Protein 8EV4 (pdb70)

B-factor: mean 14.27, std 5.99, range [6.92, 55.51]

Sequence (115 aa):
NASGSSAILNVAKKSRIGKQQYMSSGGTGPDLFDCSGLVLYSHNQCGVYGVPRVAKDQARGGKKAGSGAAGDVVYFGNPAHHVGICCGDGSSMVHAPRPGKTVCILKKIAYMKESSYGYRRYY

InterPro domains:
  IPR000064 Endopeptidase, NLPC/P60 domain [PF00877] (38-129)
  IPR000064 Endopeptidase, NLPC/P60 domain [PS51935] (23-137)
  IPR038765 Papain-like cysteine peptidase superfamily [SSF54001] (21-136)
  IPR051794 Peptidoglycan endopeptidase RipA/RipB-like [PTHR47359] (16-136)

Organism: Trichomonas vaginalis (strain ATCC PRA-98 / G3) (NCBI:txid412133)

Radius of gyration: 11.97 Å; Cα contacts (8 Å, |Δi|>4): 302; chains: 1; bounding box: 30×24×29 Å

Foldseek 3Di:
DVLLQQLLVQLVVQFPAAEDDVDLDDRYDAFQSSLQNSCVVSVLDDADRAQLRNQVDAAFDDLARNWKKFFDNSTDGIFGHPRPQKTFGNYDHPDGTDIDRPCVVVGDMGTHDRD

Secondary structure (DSSP, 8-state):
-HHHHHHHHHHHHTTTPEE-TT-BSSSEE-HHHHHHHHHHHTT-----SSHHHHTTSSEE--S-TTPEEEEETTEEEEEEE-SSSEEEE--STT-BSEEEEGGGG-S-EEEEE--

Structure (mmCIF, N/CA/C/O backbone):
data_8EV4
#
_entry.id   8EV4
#
_cell.length_a   34.050
_cell.length_b   34.050
_cell.length_c   181.449
_cell.angle_alpha   90.00
_cell.angle_beta   90.00
_cell.angle_gamma   90.00
#
_symmetry.space_group_name_H-M   'P 41 21 2'
#
loop_
_entity.id
_entity.type
_entity.pdbx_description
1 polymer 'Clan CA, family C40, NlpC/P60 superfamily cysteine peptidase'
2 water water
#
loop_
_atom_site.group_PDB
_atom_site.id
_atom_site.type_symbol
_atom_site.label_atom_id
_atom_site.label_alt_id
_atom_site.label_comp_id
_atom_site.label_asym_id
_atom_site.label_entity_id
_atom_site.label_seq_id
_atom_site.pdbx_PDB_ins_code
_atom_site.Cartn_x
_atom_site.Cartn_y
_atom_site.Cartn_z
_atom_site.occupancy
_atom_site.B_iso_or_equiv
_atom_site.auth_seq_id
_atom_site.auth_comp_id
_atom_site.auth_asym_id
_atom_site.auth_atom_id
_atom_site.pdbx_PDB_model_num
ATOM 1 N N . ASN A 1 11 ? 15.416 21.989 9.955 1.00 31.81 23 ASN A N 1
ATOM 2 C CA . ASN A 1 11 ? 16.370 22.833 10.726 1.00 26.59 23 ASN A CA 1
ATOM 3 C C . ASN A 1 11 ? 16.009 22.798 12.220 1.00 22.38 23 ASN A C 1
ATOM 4 O O . ASN A 1 11 ? 14.826 22.975 12.599 1.00 21.93 23 ASN A O 1
ATOM 14 N N . ALA A 1 12 ? 17.034 22.593 13.059 1.00 20.95 24 ALA A N 1
ATOM 15 C CA . ALA A 1 12 ? 16.833 22.478 14.505 1.00 18.63 24 ALA A CA 1
ATOM 16 C C . ALA A 1 12 ? 16.262 23.735 15.191 1.00 17.62 24 ALA A C 1
ATOM 17 O O . ALA A 1 12 ? 15.425 23.570 16.070 1.00 14.30 24 ALA A O 1
ATOM 24 N N . SER A 1 13 ? 16.707 24.954 14.854 1.00 16.72 25 SER A N 1
ATOM 25 C CA . SER A 1 13 ? 16.121 26.169 15.465 1.00 15.59 25 SER A CA 1
ATOM 26 C C . SER A 1 13 ? 14.667 26.331 15.065 1.00 12.25 25 SER A C 1
ATOM 27 O O . SER A 1 13 ? 13.836 26.742 15.858 1.00 13.62 25 SER A O 1
ATOM 35 N N . GLY A 1 14 ? 14.372 26.019 13.807 1.00 12.05 26 GLY A N 1
ATOM 36 C CA . GLY A 1 14 ? 13.006 26.075 13.336 1.00 11.08 26 GLY A CA 1
ATOM 37 C C . GLY A 1 14 ? 12.126 25.114 14.107 1.00 9.54 26 GLY A C 1
ATOM 38 O O . GLY A 1 14 ? 11.035 25.461 14.557 1.00 9.94 26 GLY A O 1
ATOM 42 N N . SER A 1 15 ? 12.596 23.880 14.266 1.00 9.45 27 SER A N 1
ATOM 43 C CA A SER A 1 15 ? 11.844 22.896 15.069 0.60 8.95 27 SER A CA 1
ATOM 44 C CA B SER A 1 15 ? 11.854 22.895 15.071 0.40 9.17 27 SER A CA 1
ATOM 45 C C . SER A 1 15 ? 11.671 23.334 16.519 1.00 8.34 27 SER A C 1
ATOM 46 O O . SER A 1 15 ? 10.643 23.050 17.114 1.00 9.07 27 SER A O 1
ATOM 61 N N . ALA A 1 16 ? 12.670 24.029 17.074 1.00 8.03 28 ALA A N 1
ATOM 62 C CA . ALA A 1 16 ? 12.580 24.512 18.434 1.00 8.79 28 ALA A CA 1
ATOM 63 C C . ALA A 1 16 ? 11.453 25.549 18.575 1.00 8.80 28 ALA A C 1
ATOM 64 O O . ALA A 1 16 ? 10.647 25.488 19.498 1.00 8.35 28 ALA A O 1
ATOM 71 N N . ILE A 1 17 ? 11.388 26.489 17.640 1.00 8.45 29 ILE A N 1
ATOM 72 C CA . ILE A 1 17 ? 10.350 27.516 17.657 1.00 8.44 29 ILE A CA 1
ATOM 73 C C . ILE A 1 17 ? 8.979 26.830 17.565 1.00 7.95 29 ILE A C 1
ATOM 74 O O . ILE A 1 17 ? 8.035 27.191 18.267 1.00 8.25 29 ILE A O 1
ATOM 90 N N . LEU A 1 18 ? 8.852 25.865 16.663 1.00 7.67 30 LEU A N 1
ATOM 91 C CA . LEU A 1 18 ? 7.613 25.106 16.541 1.00 7.84 30 LEU A CA 1
ATOM 92 C C . LEU A 1 18 ? 7.264 24.387 17.843 1.00 7.51 30 LEU A C 1
ATOM 93 O O . LEU A 1 18 ? 6.114 24.387 18.263 1.00 7.87 30 LEU A O 1
ATOM 109 N N . ASN A 1 19 ? 8.253 23.724 18.446 1.00 7.40 31 ASN A N 1
ATOM 110 C CA . ASN A 1 19 ? 7.995 23.053 19.707 1.00 7.91 31 ASN A CA 1
ATOM 111 C C . ASN A 1 19 ? 7.522 24.004 20.804 1.00 7.77 31 ASN A C 1
ATOM 112 O O . ASN A 1 19 ? 6.614 23.661 21.590 1.00 8.43 31 ASN A O 1
ATOM 123 N N . VAL A 1 20 ? 8.095 25.213 20.859 1.00 7.34 32 VAL A N 1
ATOM 124 C CA . VAL A 1 20 ? 7.596 26.166 21.851 1.00 7.35 32 VAL A CA 1
ATOM 125 C C . VAL A 1 20 ? 6.155 26.566 21.518 1.00 7.03 32 VAL A C 1
ATOM 126 O O . VAL A 1 20 ? 5.306 26.637 22.402 1.00 7.93 32 VAL A O 1
ATOM 139 N N . ALA A 1 21 ? 5.859 26.821 20.249 1.00 7.43 33 ALA A N 1
ATOM 140 C CA . ALA A 1 21 ? 4.476 27.168 19.885 1.00 7.98 33 ALA A CA 1
ATOM 141 C C . ALA A 1 21 ? 3.498 26.053 20.240 1.00 8.02 33 ALA A C 1
ATOM 142 O O . ALA A 1 21 ? 2.457 26.301 20.846 1.00 8.19 33 ALA A O 1
ATOM 149 N N . LYS A 1 22 ? 3.846 24.821 19.881 1.00 8.08 34 LYS A N 1
ATOM 150 C CA A LYS A 1 22 ? 2.995 23.669 20.216 0.75 8.27 34 LYS A CA 1
ATOM 151 C CA B LYS A 1 22 ? 2.985 23.679 20.203 0.25 8.68 34 LYS A CA 1
ATOM 152 C C . LYS A 1 22 ? 2.747 23.552 21.707 1.00 8.06 34 LYS A C 1
ATO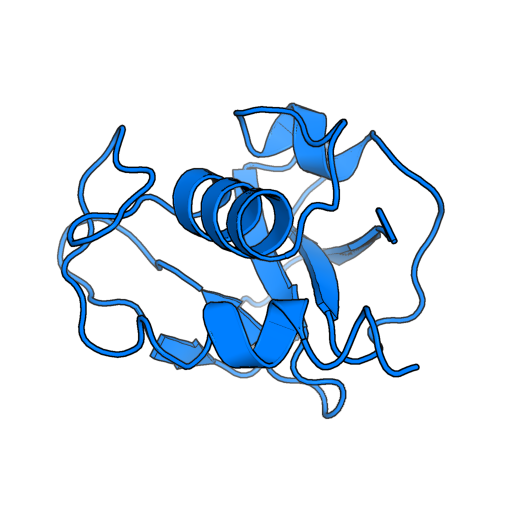M 153 O O . LYS A 1 22 ? 1.651 23.186 22.140 1.00 8.97 34 LYS A O 1
ATOM 190 N N . SER A 1 23 ? 3.754 23.882 22.505 1.00 8.29 35 SER A N 1
ATOM 191 C CA . SER A 1 23 ? 3.597 23.760 23.957 1.00 8.27 35 SER A CA 1
ATOM 192 C C . SER A 1 23 ? 2.499 24.644 24.499 1.00 8.51 35 SER A C 1
ATOM 193 O O . SER A 1 23 ? 2.044 24.407 25.623 1.00 8.95 35 SER A O 1
ATOM 201 N N . ARG A 1 24 ? 2.156 25.702 23.759 1.00 8.05 36 ARG A N 1
ATOM 202 C CA . ARG A 1 24 ? 1.122 26.638 24.147 1.00 7.95 36 ARG A CA 1
ATOM 203 C C . ARG A 1 24 ? -0.279 26.253 23.675 1.00 8.70 36 ARG A C 1
ATOM 204 O O . ARG A 1 24 ? -1.232 27.005 23.913 1.00 9.77 36 ARG A O 1
ATOM 225 N N . ILE A 1 25 ? -0.425 25.118 22.994 1.00 9.30 37 ILE A N 1
ATOM 226 C CA . ILE A 1 25 ? -1.754 24.673 22.542 1.00 9.53 37 ILE A CA 1
ATOM 227 C C . ILE A 1 25 ? -2.679 24.557 23.745 1.00 9.96 37 ILE A C 1
ATOM 228 O O . ILE A 1 25 ? -2.306 24.006 24.773 1.00 11.02 37 ILE A O 1
ATOM 244 N N . GLY A 1 26 ? -3.867 25.158 23.622 1.00 10.43 38 GLY A N 1
ATOM 245 C CA . GLY A 1 26 ? -4.850 25.173 24.695 1.00 11.87 38 GLY A CA 1
ATOM 246 C C . GLY A 1 26 ? -4.885 26.453 25.485 1.00 12.01 38 GLY A C 1
ATOM 247 O O . GLY A 1 26 ? -5.851 26.716 26.194 1.00 15.41 38 GLY A O 1
ATOM 251 N N . LYS A 1 27 ? -3.831 27.264 25.394 1.00 11.48 39 LYS A N 1
ATOM 252 C CA . LYS A 1 27 ? -3.816 28.546 26.120 1.00 11.17 39 LYS A CA 1
ATOM 253 C C . LYS A 1 27 ? -4.855 29.513 25.544 1.00 12.50 39 LYS A C 1
ATOM 254 O O . LYS A 1 27 ? -5.101 29.530 24.329 1.00 12.67 39 LYS A O 1
ATOM 273 N N . GLN A 1 28 ? -5.453 30.314 26.424 1.00 12.71 40 GLN A N 1
ATOM 274 C CA A GLN A 1 28 ? -6.494 31.253 26.018 0.70 14.17 40 GLN A CA 1
ATOM 275 C CA B GLN A 1 28 ? -6.494 31.258 26.022 0.30 14.35 40 GLN A CA 1
ATOM 276 C C . GLN A 1 28 ? -5.946 32.432 25.214 1.00 13.03 40 GLN A C 1
ATOM 277 O O . GLN A 1 28 ? -4.808 32.879 25.400 1.00 12.36 40 GLN A O 1
ATOM 304 N N . TYR A 1 29 ? -6.786 32.948 24.327 1.00 16.37 41 TYR A N 1
ATOM 305 C CA . TYR A 1 29 ? -6.510 34.160 23.582 1.00 16.35 41 TYR A CA 1
ATOM 306 C C . TYR A 1 29 ? -6.713 35.341 24.515 1.00 16.72 41 TYR A C 1
ATOM 307 O O . TYR A 1 29 ? -7.698 35.406 25.283 1.00 21.09 41 TYR A O 1
ATOM 325 N N . MET A 1 30 ? -5.799 36.296 24.422 1.00 14.92 42 MET A N 1
ATOM 326 C CA . MET A 1 30 ? -5.965 37.603 25.008 1.00 16.32 42 MET A CA 1
ATOM 327 C C . MET A 1 30 ? -5.301 38.625 24.095 1.00 15.11 42 MET A C 1
ATOM 328 O O . MET A 1 30 ? -4.113 38.499 23.775 1.00 13.57 42 MET A O 1
ATOM 342 N N . SER A 1 31 ? -6.047 39.640 23.699 1.00 16.40 43 SER A N 1
ATOM 343 C CA A SER A 1 31 ? -5.468 40.750 22.957 0.50 15.73 43 SER A CA 1
ATOM 344 C CA B SER A 1 31 ? -5.494 40.758 22.978 0.50 15.66 43 SER A CA 1
ATOM 345 C C . SER A 1 31 ? -4.383 41.369 23.835 1.00 15.13 43 SER A C 1
ATOM 346 O O . SER A 1 31 ? -4.616 41.671 25.014 1.00 17.54 43 SER A O 1
ATOM 361 N N . GLY A 1 32 ? -3.173 41.496 23.274 1.00 14.44 44 GLY A N 1
ATOM 362 C CA . GLY A 1 32 ? -2.014 41.958 24.035 1.00 13.36 44 GLY A CA 1
ATOM 363 C C . GLY A 1 32 ? -1.167 40.873 24.694 1.00 11.89 44 GLY A C 1
ATOM 364 O O . GLY A 1 32 ? -0.150 41.177 25.310 1.00 15.70 44 GLY A O 1
ATOM 368 N N . GLY A 1 33 ? -1.576 39.614 24.587 1.00 11.63 45 GLY A N 1
ATOM 369 C CA . GLY A 1 33 ? -0.862 38.534 25.259 1.00 10.61 45 GLY A CA 1
ATOM 370 C C . GLY A 1 33 ? 0.354 38.043 24.495 1.00 10.23 45 GLY A C 1
ATOM 371 O O . GLY A 1 33 ? 0.282 37.789 23.291 1.00 10.48 45 GLY A O 1
ATOM 375 N N . THR A 1 34 ? 1.476 37.897 25.204 1.00 8.95 46 THR A N 1
ATOM 376 C CA . THR A 1 34 ? 2.682 37.279 24.638 1.00 9.05 46 THR A CA 1
ATOM 377 C C . THR A 1 34 ? 3.169 36.149 25.507 1.00 9.14 46 THR A C 1
ATOM 378 O O . THR A 1 34 ? 4.350 35.788 25.470 1.00 9.89 46 THR A O 1
ATOM 389 N N . GLY A 1 35 ? 2.274 35.543 26.285 1.00 9.71 47 GLY A N 1
ATOM 390 C CA . GLY A 1 35 ? 2.652 34.416 27.105 1.00 10.16 47 GLY A CA 1
ATOM 391 C C . GLY A 1 35 ? 3.067 34.783 28.509 1.00 11.21 47 GLY A C 1
ATOM 392 O O . GLY A 1 35 ? 3.192 35.967 28.839 1.00 14.16 47 GLY A O 1
ATOM 396 N N . PRO A 1 36 ? 3.335 33.790 29.331 1.00 11.77 48 PRO A N 1
ATOM 397 C CA . PRO A 1 36 ? 3.333 32.379 28.967 1.00 11.11 48 PRO A CA 1
ATOM 398 C C . PRO A 1 36 ? 1.942 31.733 28.873 1.00 10.20 48 PRO A C 1
ATOM 399 O O . PRO A 1 36 ? 1.827 30.636 28.324 1.00 10.86 48 PRO A O 1
ATOM 410 N N . ASP A 1 37 ? 0.910 32.391 29.410 1.00 10.97 49 ASP A N 1
ATOM 411 C CA . ASP A 1 37 ? -0.408 31.771 29.512 1.00 11.70 49 ASP A CA 1
ATOM 412 C C . ASP A 1 37 ? -1.468 32.337 28.591 1.00 10.98 49 ASP A C 1
ATOM 413 O O . ASP A 1 37 ? -2.456 31.667 28.352 1.00 13.12 49 ASP A O 1
ATOM 422 N N . LEU A 1 38 ? -1.293 33.567 28.131 1.00 11.00 50 LEU A N 1
ATOM 423 C CA . LEU A 1 38 ? -2.310 34.266 27.339 1.00 11.72 50 LEU A CA 1
ATOM 424 C C . LEU A 1 38 ? -1.671 34.858 26.105 1.00 9.95 50 LEU A C 1
ATOM 425 O O . LEU A 1 38 ? -0.576 35.443 26.188 1.00 10.19 50 LEU A O 1
ATOM 441 N N . PHE A 1 39 ? -2.341 34.714 24.960 1.00 9.82 51 PHE A N 1
ATOM 442 C CA . PHE A 1 39 ? -1.732 35.053 23.657 1.00 9.48 51 PHE A CA 1
ATOM 443 C C . PHE A 1 39 ? -2.643 35.744 22.670 1.00 9.80 51 PHE A C 1
ATOM 444 O O . PHE A 1 39 ? -3.798 35.355 22.547 1.00 11.66 51 PHE A O 1
ATOM 461 N N . ASP A 1 40 ? -2.092 36.712 21.931 1.00 10.01 52 ASP A N 1
ATOM 462 C CA . ASP A 1 40 ? -2.656 37.078 20.629 1.00 10.42 52 ASP A CA 1
ATOM 463 C C . ASP A 1 40 ? -1.805 36.448 19.555 1.00 9.80 52 ASP A C 1
ATOM 464 O O . ASP A 1 40 ? -0.800 35.755 19.857 1.00 9.85 52 ASP A O 1
ATOM 473 N N . CYS A 1 41 ? -2.176 36.633 18.294 1.00 10.51 53 CYS A N 1
ATOM 474 C CA . CYS A 1 41 ? -1.524 35.858 17.218 1.00 11.51 53 CYS A CA 1
ATOM 475 C C . CYS A 1 41 ? -0.020 36.172 17.130 1.00 9.93 53 CYS A C 1
ATOM 476 O O . CYS A 1 41 ? 0.832 35.282 17.091 1.00 9.69 53 CYS A O 1
ATOM 484 N N . SER A 1 42 ? 0.303 37.452 17.126 1.00 9.22 54 SER A N 1
ATOM 485 C CA . SER A 1 42 ? 1.677 37.906 17.029 1.00 9.10 54 SER A CA 1
ATOM 486 C C . SER A 1 42 ? 2.412 37.675 18.338 1.00 8.01 54 SER A C 1
ATOM 487 O O . SER A 1 42 ? 3.636 37.471 18.336 1.00 8.12 54 SER A O 1
ATOM 495 N N . GLY A 1 43 ? 1.701 37.694 19.464 1.00 8.09 55 GLY A N 1
ATOM 496 C CA . GLY A 1 43 ? 2.319 37.400 20.754 1.00 7.75 55 GLY A CA 1
ATOM 497 C C . GLY A 1 43 ? 2.809 35.982 20.830 1.00 7.56 55 GLY A C 1
ATOM 498 O O . GLY A 1 43 ? 3.851 35.722 21.414 1.00 8.16 55 GLY A O 1
ATOM 502 N N . LEU A 1 44 ? 2.059 35.045 20.262 1.00 7.99 56 LEU A N 1
ATOM 503 C CA . LEU A 1 44 ? 2.510 33.660 20.232 1.00 8.01 56 LEU A CA 1
ATOM 504 C C . LEU A 1 44 ? 3.781 33.551 19.395 1.00 7.23 56 LEU A C 1
ATOM 505 O O . LEU A 1 44 ? 4.721 32.841 19.768 1.00 7.78 56 LEU A O 1
ATOM 521 N N . VAL A 1 45 ? 3.818 34.220 18.237 1.00 7.57 57 VAL A N 1
ATOM 522 C CA . VAL A 1 45 ? 5.027 34.237 17.421 1.00 7.95 57 VAL A CA 1
ATOM 523 C C . VAL A 1 45 ? 6.231 34.794 18.184 1.00 7.68 57 VAL A C 1
ATOM 524 O O . VAL A 1 45 ? 7.315 34.205 18.176 1.00 7.81 57 VAL A O 1
ATOM 537 N N . LEU A 1 46 ? 6.033 35.921 18.852 1.00 7.24 58 LEU A N 1
ATOM 538 C CA . LEU A 1 46 ? 7.118 36.559 19.586 1.00 7.00 58 LEU A CA 1
ATOM 539 C C . LEU A 1 46 ? 7.631 35.673 20.725 1.00 6.95 58 LEU A C 1
ATOM 540 O O . LEU A 1 46 ? 8.837 35.454 20.844 1.00 7.68 58 LEU A O 1
ATOM 556 N N . TYR A 1 47 ? 6.698 35.164 21.534 1.00 6.97 59 TYR A N 1
ATOM 557 C CA . TYR A 1 47 ? 7.053 34.267 22.633 1.00 7.27 59 TYR A CA 1
ATOM 558 C C . TYR A 1 47 ? 7.864 33.076 22.122 1.00 7.30 59 TYR A C 1
ATOM 559 O O . TYR A 1 47 ? 8.883 32.695 22.697 1.00 7.63 59 TYR A O 1
ATOM 577 N N . SER A 1 48 ? 7.382 32.450 21.050 1.00 7.65 60 SER A N 1
ATOM 578 C CA . SER A 1 48 ? 8.012 31.221 20.562 1.00 7.55 60 SER A CA 1
ATOM 579 C C . SER A 1 48 ? 9.466 31.437 20.141 1.00 7.72 60 SER A C 1
ATOM 580 O O . SER A 1 48 ? 10.329 30.583 20.377 1.00 8.99 60 SER A O 1
ATOM 588 N N . HIS A 1 49 ? 9.735 32.592 19.545 1.00 7.23 61 HIS A N 1
ATOM 589 C CA . HIS A 1 49 ? 11.097 32.961 19.182 1.00 7.32 61 HIS A CA 1
ATOM 590 C C . HIS A 1 49 ? 11.929 33.352 20.400 1.00 6.92 61 HIS A C 1
ATOM 591 O O . HIS A 1 49 ? 13.047 32.843 20.557 1.00 7.29 61 HIS A O 1
ATOM 605 N N . ASN A 1 50 ? 11.411 34.221 21.262 1.00 7.26 62 ASN A N 1
ATOM 606 C CA . ASN A 1 50 ? 12.191 34.666 22.427 1.00 7.17 62 ASN A CA 1
ATOM 607 C C . ASN A 1 50 ? 12.604 33.489 23.308 1.00 7.43 62 ASN A C 1
ATOM 608 O O . ASN A 1 50 ? 13.724 33.431 23.800 1.00 8.14 62 ASN A O 1
ATOM 619 N N . GLN A 1 51 ? 11.696 32.534 23.503 1.00 7.35 63 GLN A N 1
ATOM 620 C CA . GLN A 1 51 ? 11.988 31.387 24.351 1.00 7.83 63 GLN A CA 1
ATOM 621 C C . GLN A 1 51 ? 13.143 30.545 23.836 1.00 8.27 63 GLN A C 1
ATOM 622 O O . GLN A 1 51 ? 13.791 29.858 24.619 1.00 9.85 63 GLN A O 1
ATOM 636 N N . CYS A 1 52 ? 13.382 30.597 22.528 1.00 7.82 64 CYS A N 1
ATOM 637 C CA . CYS A 1 52 ? 14.449 29.848 21.894 1.00 9.20 64 CYS A CA 1
ATOM 638 C C . CYS A 1 52 ? 15.694 30.691 21.673 1.00 9.35 64 CYS A C 1
ATOM 639 O O . CYS A 1 52 ? 16.624 30.227 21.014 1.00 11.40 64 CYS A O 1
ATOM 647 N N . GLY A 1 53 ? 15.724 31.921 22.196 1.00 8.91 65 GLY A N 1
ATOM 648 C CA . GLY A 1 53 ? 16.879 32.785 21.995 1.00 9.35 65 GLY A CA 1
ATOM 649 C C . GLY A 1 53 ? 17.001 33.332 20.588 1.00 9.89 65 GLY A C 1
ATOM 650 O O . GLY A 1 53 ? 18.094 33.769 20.193 1.00 11.39 65 GLY A O 1
ATOM 654 N N . VAL A 1 54 ? 15.891 33.363 19.850 1.00 8.67 66 VAL A N 1
ATOM 655 C CA . VAL A 1 54 ? 15.904 33.867 18.490 1.00 8.98 66 VAL A CA 1
ATOM 656 C C . VAL A 1 54 ? 15.371 35.298 18.570 1.00 8.14 66 VAL A C 1
ATOM 657 O O . VAL A 1 54 ? 14.162 35.570 18.517 1.00 9.25 66 VAL A O 1
ATOM 670 N N . TYR A 1 55 ? 16.281 36.235 18.803 1.00 9.15 67 TYR A N 1
ATOM 671 C CA . TYR A 1 55 ? 15.925 37.628 19.019 1.00 8.99 67 TYR A CA 1
ATOM 672 C C . TYR A 1 55 ? 15.727 38.336 17.690 1.00 9.13 67 TYR A C 1
ATOM 673 O O . TYR A 1 55 ? 16.101 37.840 16.641 1.00 10.84 67 TYR A O 1
ATOM 691 N N . GLY A 1 56 ? 15.115 39.520 17.763 1.00 9.45 68 GLY A N 1
ATOM 692 C CA . GLY A 1 56 ? 14.907 40.388 16.611 1.00 9.93 68 GLY A CA 1
ATOM 693 C C . GLY A 1 56 ? 13.518 40.393 16.014 1.00 9.70 68 GLY A C 1
ATOM 694 O O . GLY A 1 56 ? 13.284 41.032 14.989 1.00 12.01 68 GLY A O 1
ATOM 698 N N . VAL A 1 57 ? 12.595 39.661 16.622 1.00 9.24 69 VAL A N 1
ATOM 699 C CA . VAL A 1 57 ? 11.247 39.538 16.098 1.00 8.81 69 VAL A CA 1
ATOM 700 C C . VAL A 1 57 ? 10.428 40.734 16.579 1.00 8.72 69 VAL A C 1
ATOM 701 O O . VAL A 1 57 ? 10.454 41.044 17.763 1.00 8.74 69 VAL A O 1
ATOM 714 N N . PRO A 1 58 ? 9.688 41.405 15.677 1.00 9.60 70 PRO A N 1
ATOM 715 C CA . PRO A 1 58 ? 8.841 42.504 16.115 1.00 10.16 70 PRO A CA 1
ATOM 716 C C . PRO A 1 58 ? 7.584 42.050 16.817 1.00 9.41 70 PRO A C 1
ATOM 717 O O . PRO A 1 58 ? 7.324 40.860 16.942 1.00 10.68 70 PRO A O 1
ATOM 728 N N . ARG A 1 59 ? 6.837 43.000 17.354 1.00 10.38 71 ARG A N 1
ATOM 729 C CA . ARG A 1 59 ? 5.685 42.687 18.218 1.00 10.74 71 ARG A CA 1
ATOM 730 C C . ARG A 1 59 ? 4.394 42.433 17.449 1.00 11.63 71 ARG A C 1
ATOM 731 O O . ARG A 1 59 ? 3.651 41.526 17.798 1.00 11.52 71 ARG A O 1
ATOM 752 N N . VAL A 1 60 ? 4.100 43.249 16.440 1.00 12.92 72 VAL A N 1
ATOM 753 C CA . VAL A 1 60 ? 2.780 43.191 15.817 1.00 15.14 72 VAL A CA 1
ATOM 754 C C . VAL A 1 60 ? 2.842 42.483 14.470 1.00 12.99 72 VAL A C 1
ATOM 755 O O . VAL A 1 60 ? 3.878 42.458 13.794 1.00 12.58 72 VAL A O 1
ATOM 768 N N . ALA A 1 61 ? 1.693 41.952 14.090 1.00 12.78 73 ALA A N 1
ATOM 769 C CA . ALA A 1 61 ? 1.593 41.090 12.921 1.00 12.29 73 ALA A CA 1
ATOM 770 C C . ALA A 1 61 ? 2.088 41.740 11.653 1.00 12.43 73 ALA A C 1
ATOM 771 O O . ALA A 1 61 ? 2.837 41.113 10.881 1.00 13.04 73 ALA A O 1
ATOM 778 N N . LYS A 1 62 ? 1.687 42.994 11.421 1.00 12.83 74 LYS A N 1
ATOM 779 C CA . LYS A 1 62 ? 2.063 43.635 10.150 1.00 15.14 74 LYS A CA 1
ATOM 780 C C . LYS A 1 62 ? 3.594 43.762 10.043 1.00 12.80 74 LYS A C 1
ATOM 781 O O . LYS A 1 62 ? 4.164 43.659 8.962 1.00 14.48 74 LYS A O 1
ATOM 791 N N . ASP A 1 63 ? 4.260 43.963 11.184 1.00 12.65 75 ASP A N 1
ATOM 792 C CA . ASP A 1 63 ? 5.717 44.079 11.205 1.00 12.14 75 ASP A CA 1
ATOM 793 C C . ASP A 1 63 ? 6.389 42.704 11.120 1.00 12.20 75 ASP A C 1
ATOM 794 O O . ASP A 1 63 ? 7.428 42.539 10.447 1.00 12.33 75 ASP A O 1
ATOM 803 N N . GLN A 1 64 ? 5.807 41.708 11.777 1.00 10.47 76 GLN A N 1
ATOM 804 C CA . GLN A 1 64 ? 6.376 40.350 11.704 1.00 10.52 76 GLN A CA 1
ATOM 805 C C . GLN A 1 64 ? 6.378 39.816 10.258 1.00 10.86 76 GLN A C 1
ATOM 806 O O . GLN A 1 64 ? 7.267 39.055 9.870 1.00 11.95 76 GLN A O 1
ATOM 820 N N . ALA A 1 65 ? 5.372 40.224 9.479 1.00 11.11 77 ALA A N 1
ATOM 821 C CA . ALA A 1 65 ? 5.257 39.835 8.083 1.00 11.92 77 ALA A CA 1
ATOM 822 C C . ALA A 1 65 ? 6.334 40.456 7.197 1.00 12.90 77 ALA A C 1
ATOM 823 O O . ALA A 1 65 ? 6.576 39.976 6.096 1.00 15.03 77 ALA A O 1
ATOM 830 N N . ARG A 1 66 ? 6.951 41.539 7.650 1.00 15.08 78 ARG A N 1
ATOM 831 C CA . ARG A 1 66 ? 7.941 42.266 6.860 1.00 15.44 78 ARG A CA 1
ATOM 832 C C . ARG A 1 66 ? 9.381 42.012 7.278 1.00 16.09 78 ARG A C 1
ATOM 833 O O . ARG A 1 66 ? 10.295 42.254 6.497 1.00 20.59 78 ARG A O 1
ATOM 843 N N . GLY A 1 67 ? 9.589 41.565 8.511 1.00 14.92 79 GLY A N 1
ATOM 844 C CA . GLY A 1 67 ? 10.935 41.383 9.044 1.00 15.09 79 GLY A CA 1
ATOM 845 C C . GLY A 1 67 ? 11.530 40.039 8.671 1.00 14.92 79 GLY A C 1
ATOM 846 O O . GLY A 1 67 ? 10.927 39.225 7.939 1.00 14.93 79 GLY A O 1
ATOM 850 N N . GLY A 1 68 ? 12.739 39.807 9.165 1.00 15.25 80 GLY A N 1
ATOM 851 C CA . GLY A 1 68 ? 13.451 38.583 8.883 1.00 14.08 80 GLY A CA 1
ATOM 852 C C . GLY A 1 68 ? 13.742 38.429 7.405 1.00 15.44 80 GLY A C 1
ATOM 853 O O . GLY A 1 68 ? 13.845 39.404 6.672 1.00 17.68 80 GLY A O 1
ATOM 857 N N . LYS A 1 69 ? 13.841 37.175 6.983 1.00 13.96 81 LYS A N 1
ATOM 858 C CA A LYS A 1 69 ? 14.126 36.798 5.600 0.50 15.66 81 LYS A CA 1
ATOM 859 C CA B LYS A 1 69 ? 14.069 36.882 5.569 0.50 15.51 81 LYS A CA 1
ATOM 860 C C . LYS A 1 69 ? 12.932 36.034 5.033 1.00 14.96 81 LYS A C 1
ATOM 861 O O . LYS A 1 69 ? 12.056 35.601 5.782 1.00 14.65 81 LYS A O 1
ATOM 898 N N . ALA A 1 70 ? 12.913 35.841 3.720 1.00 15.81 82 ALA A N 1
ATOM 899 C CA . ALA A 1 70 ? 11.892 35.000 3.098 1.00 15.34 82 ALA A CA 1
ATOM 900 C C . ALA A 1 70 ? 11.974 33.577 3.652 1.00 14.84 82 ALA A C 1
ATOM 901 O O . ALA A 1 70 ? 13.071 33.004 3.771 1.00 17.89 82 ALA A O 1
ATOM 908 N N . GLY A 1 71 ? 10.808 33.021 3.977 1.00 13.93 83 GLY A N 1
ATOM 909 C CA . GLY A 1 71 ? 10.694 31.653 4.424 1.00 13.51 83 GLY A CA 1
ATOM 910 C C . GLY A 1 71 ? 10.143 30.748 3.359 1.00 13.96 83 GLY A C 1
ATOM 911 O O . GLY A 1 71 ? 9.769 31.187 2.278 1.00 17.07 83 GLY A O 1
ATOM 915 N N . SER A 1 72 ? 10.133 29.457 3.665 1.00 16.66 84 SER A N 1
ATOM 916 C CA . SER A 1 72 ? 9.597 28.435 2.768 1.00 17.30 84 SER A CA 1
ATOM 917 C C . SER A 1 72 ? 8.358 27.735 3.309 1.00 16.10 84 SER A C 1
ATOM 918 O O . SER A 1 72 ? 7.734 26.956 2.601 1.00 18.21 84 SER A O 1
ATOM 926 N N . GLY A 1 73 ? 8.008 27.995 4.569 1.00 15.40 85 GLY A N 1
ATOM 927 C CA . GLY A 1 73 ? 6.910 27.296 5.219 1.00 15.67 85 GLY A CA 1
ATOM 928 C C . GLY A 1 73 ? 7.338 26.068 5.994 1.00 13.42 85 GLY A C 1
ATOM 929 O O . GLY A 1 73 ? 6.520 25.267 6.399 1.00 16.89 85 GLY A O 1
ATOM 933 N N . ALA A 1 74 ? 8.642 25.939 6.197 1.00 12.67 86 ALA A N 1
ATOM 934 C CA . ALA A 1 74 ? 9.218 24.905 7.042 1.00 12.63 86 ALA A CA 1
ATOM 935 C C . ALA A 1 74 ? 8.875 25.144 8.519 1.00 11.54 86 ALA A C 1
ATOM 936 O O . ALA A 1 74 ? 8.490 26.249 8.911 1.00 11.28 86 ALA A O 1
ATOM 943 N N . ALA A 1 75 ? 9.021 24.099 9.332 1.00 10.89 87 ALA A N 1
ATOM 944 C CA . ALA A 1 75 ? 8.793 24.194 10.768 1.00 10.87 87 ALA A CA 1
ATOM 945 C C . ALA A 1 75 ? 9.502 25.401 11.364 1.00 10.32 87 ALA A C 1
ATOM 946 O O . ALA A 1 75 ? 10.708 25.601 11.185 1.00 12.05 87 ALA A O 1
ATOM 953 N N . GLY A 1 76 ? 8.730 26.231 12.064 1.00 9.77 88 GLY A N 1
ATOM 954 C CA . GLY A 1 76 ? 9.267 27.399 12.736 1.00 9.87 88 GLY A CA 1
ATOM 955 C C . GLY A 1 76 ? 9.267 28.671 11.920 1.00 9.48 88 GLY A C 1
ATOM 956 O O . GLY A 1 76 ? 9.533 29.732 12.464 1.00 10.00 88 GLY A O 1
ATOM 960 N N . ASP A 1 77 ? 8.993 28.597 10.615 1.00 9.32 89 ASP A N 1
ATOM 961 C CA . ASP A 1 77 ? 8.777 29.816 9.847 1.00 9.44 89 ASP A CA 1
ATOM 962 C C . ASP A 1 77 ? 7.508 30.507 10.326 1.00 9.00 89 ASP A C 1
ATOM 963 O O . ASP A 1 77 ? 6.614 29.882 10.901 1.00 10.19 89 ASP A O 1
ATOM 972 N N . VAL A 1 78 ? 7.442 31.809 10.091 1.00 8.74 90 VAL A N 1
ATOM 973 C CA . VAL A 1 78 ? 6.240 32.571 10.398 1.00 8.94 90 VAL A CA 1
ATOM 974 C C . VAL A 1 78 ? 5.386 32.630 9.139 1.00 9.18 90 VAL A C 1
ATOM 975 O O . VAL A 1 78 ? 5.848 33.086 8.098 1.00 11.43 90 VAL A O 1
ATOM 988 N N . VAL A 1 79 ? 4.133 32.202 9.249 1.00 9.22 91 VAL A N 1
ATOM 989 C CA . VAL A 1 79 ? 3.161 32.424 8.181 1.00 9.99 91 VAL A CA 1
ATOM 990 C C . VAL A 1 79 ? 2.371 33.681 8.513 1.00 9.63 91 VAL A C 1
ATOM 991 O O . VAL A 1 79 ? 1.961 33.887 9.661 1.00 10.23 91 VAL A O 1
ATOM 1004 N N . TYR A 1 80 ? 2.197 34.526 7.503 1.00 10.52 92 TYR A N 1
ATOM 1005 C CA . TYR A 1 80 ? 1.413 35.741 7.656 1.00 11.22 92 TYR A CA 1
ATOM 1006 C C . TYR A 1 80 ? 0.300 35.777 6.632 1.00 11.81 92 TYR A C 1
ATOM 1007 O O . TYR A 1 80 ? 0.413 35.189 5.560 1.00 12.89 92 TYR A O 1
ATOM 1025 N N . PHE A 1 81 ? -0.756 36.512 6.967 1.00 11.69 93 PHE A N 1
ATOM 1026 C CA . PHE A 1 81 ? -1.954 36.581 6.139 1.00 12.88 93 PHE A CA 1
ATOM 1027 C C . PHE A 1 81 ? -2.232 38.032 5.830 1.00 13.70 93 PHE A C 1
ATOM 1028 O O . PHE A 1 81 ? -2.515 38.831 6.733 1.00 14.12 93 PHE A O 1
ATOM 1045 N N . GLY A 1 82 ? -2.129 38.366 4.539 1.00 17.60 94 GLY A N 1
ATOM 1046 C 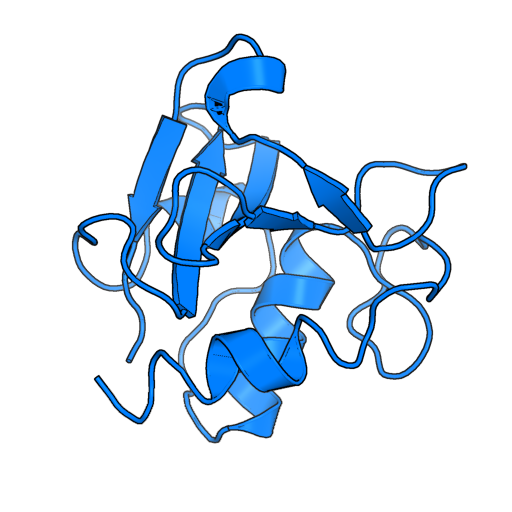CA . GLY A 1 82 ? -2.320 39.732 4.043 1.00 19.87 94 GLY A CA 1
ATOM 1047 C C . GLY A 1 82 ? -1.054 40.556 3.875 1.00 20.80 94 GLY A C 1
ATOM 1048 O O . GLY A 1 82 ? -0.012 40.262 4.445 1.00 22.12 94 GLY A O 1
ATOM 1052 N N . ASN A 1 83 ? -1.151 41.619 3.066 1.00 27.44 95 ASN A N 1
ATOM 1053 C CA . ASN A 1 83 ? -0.104 42.637 2.929 1.00 27.04 95 ASN A CA 1
ATOM 1054 C C . ASN A 1 83 ? -0.815 43.981 2.808 1.00 28.10 95 ASN A C 1
ATOM 1055 O O . ASN A 1 83 ? -1.273 44.303 1.704 1.00 30.48 95 ASN A O 1
ATOM 1066 N N . PRO A 1 84 ? -0.952 44.764 3.895 1.00 25.21 96 PRO A N 1
ATOM 1067 C CA . PRO A 1 84 ? -0.382 44.504 5.239 1.00 23.94 96 PRO A CA 1
ATOM 1068 C C . PRO A 1 84 ? -1.026 43.344 6.009 1.00 20.92 96 PRO A C 1
ATOM 1069 O O . PRO A 1 84 ? -2.234 43.114 5.949 1.00 25.97 96 PRO A O 1
ATOM 1080 N N . ALA A 1 85 ? -0.209 42.637 6.768 1.00 16.40 97 ALA A N 1
ATOM 1081 C CA . ALA A 1 85 ? -0.676 41.444 7.434 1.00 15.96 97 ALA A CA 1
ATOM 1082 C C . ALA A 1 85 ? -1.498 41.746 8.674 1.00 16.34 97 ALA A C 1
ATOM 1083 O O . ALA A 1 85 ? -1.169 42.654 9.460 1.00 18.96 97 ALA A O 1
ATOM 1090 N N . HIS A 1 86 ? -2.556 40.961 8.851 1.00 14.99 98 HIS A N 1
ATOM 1091 C CA . HIS A 1 86 ? -3.452 41.105 10.008 1.00 16.99 98 HIS A CA 1
ATOM 1092 C C . HIS A 1 86 ? -3.477 39.867 10.906 1.00 15.93 98 HIS A C 1
ATOM 1093 O O . HIS A 1 86 ? -4.131 39.871 11.934 1.00 18.87 98 HIS A O 1
ATOM 1107 N N . HIS A 1 87 ? -2.781 38.801 10.513 1.00 12.69 99 HIS A N 1
ATOM 1108 C CA . HIS A 1 87 ? -2.768 37.567 11.285 1.00 12.10 99 HIS A CA 1
ATOM 1109 C C . HIS A 1 87 ? -1.484 36.829 10.967 1.00 11.15 99 HIS A C 1
ATOM 1110 O O . HIS A 1 87 ? -0.956 36.959 9.864 1.00 11.10 99 HIS A O 1
ATOM 1124 N N . VAL A 1 88 ? -0.989 36.083 11.948 1.00 10.68 100 VAL A N 1
ATOM 1125 C CA . VAL A 1 88 ? 0.237 35.295 11.814 1.00 9.78 100 VAL A CA 1
ATOM 1126 C C . VAL A 1 88 ? 0.104 33.998 12.597 1.00 9.35 100 VAL A C 1
ATOM 1127 O O . VAL A 1 88 ? -0.717 33.901 13.519 1.00 10.34 100 VAL A O 1
ATOM 1140 N N . GLY A 1 89 ? 0.951 33.046 12.239 1.00 9.18 101 GLY A N 1
ATOM 1141 C CA . GLY A 1 89 ? 1.097 31.785 12.959 1.00 8.95 101 GLY A CA 1
ATOM 1142 C C . GLY A 1 89 ? 2.501 31.234 12.783 1.00 8.96 101 GLY A C 1
ATOM 1143 O O . GLY A 1 89 ? 3.317 31.789 12.053 1.00 9.22 101 GLY A O 1
ATOM 1147 N N . ILE A 1 90 ? 2.762 30.121 13.464 1.00 9.31 102 ILE A N 1
ATOM 1148 C CA . ILE A 1 90 ? 4.052 29.409 13.347 1.00 8.69 102 ILE A CA 1
ATOM 1149 C C . ILE A 1 90 ? 3.819 28.147 12.514 1.00 8.70 102 ILE A C 1
ATOM 1150 O O . ILE A 1 90 ? 2.951 27.307 12.841 1.00 9.77 102 ILE A O 1
ATOM 1166 N N . CYS A 1 91 ? 4.582 28.005 11.424 1.00 9.16 103 CYS A N 1
ATOM 1167 C CA . CYS A 1 91 ? 4.418 26.857 10.547 1.00 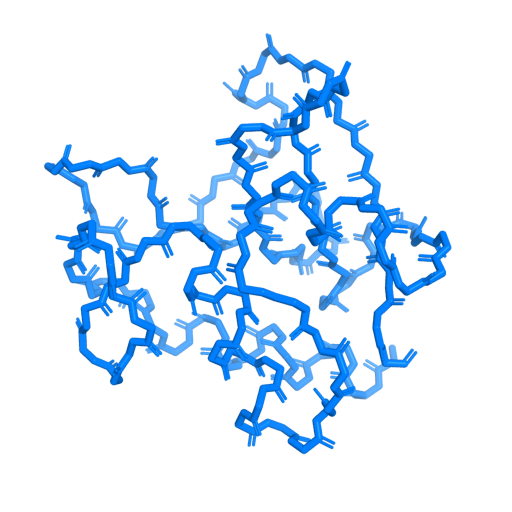9.67 103 CYS A CA 1
ATOM 1168 C C . CYS A 1 91 ? 4.836 25.559 11.198 1.00 9.45 103 CYS A C 1
ATOM 1169 O O . CYS A 1 91 ? 5.887 25.475 11.838 1.00 10.39 103 CYS A O 1
ATOM 1177 N N . CYS A 1 92 ? 4.010 24.531 10.991 1.00 10.60 104 CYS A N 1
ATOM 1178 C CA . CYS A 1 92 ? 4.366 23.168 11.399 1.00 11.03 104 CYS A CA 1
ATOM 1179 C C . CYS A 1 92 ? 5.269 22.469 10.372 1.00 11.91 104 CYS A C 1
ATOM 1180 O O . CYS A 1 92 ? 5.932 21.476 10.705 1.00 14.43 104 CYS A O 1
ATOM 1188 N N . GLY A 1 93 ? 5.259 22.939 9.124 1.00 13.21 105 GLY A N 1
ATOM 1189 C CA . GLY A 1 93 ? 6.059 22.339 8.065 1.00 14.34 105 GLY A CA 1
ATOM 1190 C C . GLY A 1 93 ? 5.309 21.348 7.190 1.00 14.52 105 GLY A C 1
ATOM 1191 O O . GLY A 1 93 ? 5.887 20.783 6.265 1.00 19.85 105 GLY A O 1
ATOM 1195 N N . ASP A 1 94 ? 4.024 21.174 7.464 1.00 14.49 106 ASP A N 1
ATOM 1196 C CA . ASP A 1 94 ? 3.195 20.194 6.793 1.00 16.47 106 ASP A CA 1
ATOM 1197 C C . ASP A 1 94 ? 1.941 20.804 6.197 1.00 16.04 106 ASP A C 1
ATOM 1198 O O . ASP A 1 94 ? 0.998 20.081 5.890 1.00 19.36 106 ASP A O 1
ATOM 1207 N N . GLY A 1 95 ? 1.899 22.124 6.070 1.00 14.13 107 GLY A N 1
ATOM 1208 C CA . GLY A 1 95 ? 0.701 22.786 5.555 1.00 13.25 107 GLY A CA 1
ATOM 1209 C C . GLY A 1 95 ? -0.178 23.388 6.649 1.00 12.54 107 GLY A C 1
ATOM 1210 O O . GLY A 1 95 ? -1.122 24.114 6.332 1.00 14.42 107 GLY A O 1
ATOM 1214 N N . SER A 1 96 ? 0.116 23.075 7.919 1.00 12.01 108 SER A N 1
ATOM 1215 C CA A SER A 1 96 ? -0.629 23.619 9.051 0.50 11.97 108 SER A CA 1
ATOM 1216 C CA B SER A 1 96 ? -0.625 23.624 9.054 0.50 12.16 108 SER A CA 1
ATOM 1217 C C . SER A 1 96 ? 0.235 24.593 9.847 1.00 11.14 108 SER A C 1
ATOM 1218 O O . SER A 1 96 ? 1.454 24.714 9.615 1.00 11.34 108 SER A O 1
ATOM 1233 N N . MET A 1 97 ? -0.417 25.288 10.779 1.00 10.38 109 MET A N 1
ATOM 1234 C CA . MET A 1 97 ? 0.263 26.240 11.654 1.00 10.16 109 MET A CA 1
ATOM 1235 C C . MET A 1 97 ? -0.275 26.094 13.061 1.00 10.09 109 MET A C 1
ATOM 1236 O O . MET A 1 97 ? -1.419 25.646 13.248 1.00 11.17 109 MET A O 1
ATOM 1250 N N . VAL A 1 98 ? 0.523 26.533 14.034 1.00 8.83 110 VAL A N 1
ATOM 1251 C CA . VAL A 1 98 ? 0.045 26.807 15.380 1.00 8.77 110 VAL A CA 1
ATOM 1252 C C . VAL A 1 98 ? -0.277 28.297 15.425 1.00 8.35 110 VAL A C 1
ATOM 1253 O O . VAL A 1 98 ? 0.536 29.127 14.993 1.00 8.95 110 VAL A O 1
ATOM 1266 N N . HIS A 1 99 ? -1.472 28.648 15.883 1.00 9.13 111 HIS A N 1
ATOM 1267 C CA . HIS A 1 99 ? -1.832 30.064 15.972 1.00 10.15 111 HIS A CA 1
ATOM 1268 C C . HIS A 1 99 ? -2.760 30.338 17.141 1.00 10.02 111 HIS A C 1
ATOM 1269 O O . HIS A 1 99 ? -3.423 29.431 17.645 1.00 10.91 111 HIS A O 1
ATOM 1283 N N . ALA A 1 100 ? -2.796 31.606 17.533 1.00 10.63 112 ALA A N 1
ATOM 1284 C CA . ALA A 1 100 ? -3.783 32.110 18.503 1.00 10.92 112 ALA A CA 1
ATOM 1285 C C . ALA A 1 100 ? -4.864 32.768 17.627 1.00 11.94 112 ALA A C 1
ATOM 1286 O O . ALA A 1 100 ? -4.598 33.776 16.980 1.00 13.29 112 ALA A O 1
ATOM 1293 N N . PRO A 1 101 ? -6.042 32.150 17.498 1.00 13.06 113 PRO A N 1
ATOM 1294 C CA . PRO A 1 101 ? -6.940 32.561 16.390 1.00 13.31 113 PRO A CA 1
ATOM 1295 C C . PRO A 1 101 ? -7.606 33.938 16.501 1.00 13.51 113 PRO A C 1
ATOM 1296 O O . PRO A 1 101 ? -7.528 34.755 15.578 1.00 17.03 113 PRO A O 1
ATOM 1307 N N . ARG A 1 102 ? -8.233 34.183 17.631 1.00 14.10 114 ARG A N 1
ATOM 1308 C CA . ARG A 1 102 ? -9.069 35.362 17.840 1.00 15.28 114 ARG A CA 1
ATOM 1309 C C . ARG A 1 102 ? -9.621 35.310 19.248 1.00 16.21 114 ARG A C 1
ATOM 1310 O O . ARG A 1 102 ? -9.657 34.245 19.839 1.00 14.64 114 ARG A O 1
ATOM 1331 N N . PRO A 1 103 ? -10.115 36.450 19.767 1.00 17.02 115 PRO A N 1
ATOM 1332 C CA . PRO A 1 103 ? -10.794 36.392 21.033 1.00 17.65 115 PRO A CA 1
ATOM 1333 C C . PRO A 1 103 ? -11.907 35.342 20.963 1.00 17.55 115 PRO A C 1
ATOM 1334 O O . PRO A 1 103 ? -12.617 35.238 19.937 1.00 17.58 115 PRO A O 1
ATOM 1345 N N . GLY A 1 104 ? -11.995 34.520 22.003 1.00 17.00 116 GLY A N 1
ATOM 1346 C CA . GLY A 1 104 ? -12.970 33.449 22.068 1.00 18.26 116 GLY A CA 1
ATOM 1347 C C . GLY A 1 104 ? -12.505 32.117 21.521 1.00 19.34 116 GLY A C 1
ATOM 1348 O O . GLY A 1 104 ? -13.282 31.179 21.473 1.00 21.85 116 GLY A O 1
ATOM 1352 N N . LYS A 1 105 ? -11.228 32.010 21.147 1.00 17.58 117 LYS A N 1
ATOM 1353 C CA . LYS A 1 105 ? -10.623 30.736 20.766 1.00 16.89 117 LYS A CA 1
ATOM 1354 C C . LYS A 1 105 ? -9.319 30.557 21.547 1.00 17.56 117 LYS A C 1
ATOM 1355 O O . LYS A 1 105 ? -8.811 31.489 22.106 1.00 23.67 117 LYS A O 1
ATOM 1374 N N . THR A 1 106 ? -8.819 29.343 21.586 1.00 16.75 118 THR A N 1
ATOM 1375 C CA . THR A 1 106 ? -7.550 29.011 22.216 1.00 14.69 118 THR A CA 1
ATOM 1376 C C . THR A 1 106 ? -6.507 28.671 21.163 1.00 12.85 118 THR A C 1
ATOM 1377 O O . THR A 1 106 ? -6.830 28.383 20.007 1.00 13.55 118 THR A O 1
ATOM 1388 N N . VAL A 1 107 ? -5.240 28.735 21.577 1.00 11.50 119 VAL A N 1
ATOM 1389 C CA . VAL A 1 107 ? -4.129 28.376 20.702 1.00 10.99 119 VAL A CA 1
ATOM 1390 C C . VAL A 1 107 ? -4.311 26.951 20.175 1.00 10.66 119 VAL A C 1
ATOM 1391 O O . VAL A 1 107 ? -4.551 26.019 20.932 1.00 11.48 119 VAL A O 1
ATOM 1404 N N . CYS A 1 108 ? -4.154 26.790 18.867 1.00 10.43 120 CYS A N 1
ATOM 1405 C CA . CYS A 1 108 ? -4.486 25.520 18.219 1.00 10.95 120 CYS A CA 1
ATOM 1406 C C . CYS A 1 108 ? -3.776 25.407 16.875 1.00 10.67 120 CYS A C 1
ATOM 1407 O O . CYS A 1 108 ? -3.155 26.357 16.407 1.00 11.47 120 CYS A O 1
ATOM 1415 N N . ILE A 1 109 ? -3.859 24.210 16.298 1.00 11.60 121 ILE A N 1
ATOM 1416 C CA . ILE A 1 109 ? -3.334 23.930 14.999 1.00 12.26 121 ILE A CA 1
ATOM 1417 C C . ILE A 1 109 ? -4.464 24.059 13.973 1.00 12.48 121 ILE A C 1
ATOM 1418 O O . ILE A 1 109 ? -5.565 23.527 14.174 1.00 14.65 121 ILE A O 1
ATOM 1434 N N . LEU A 1 110 ? -4.155 24.707 12.856 1.00 11.70 122 LEU A N 1
ATOM 1435 C CA . LEU 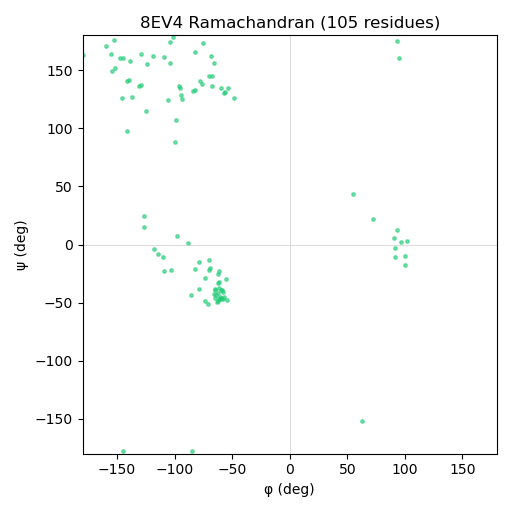A 1 110 ? -5.102 24.895 11.765 1.00 13.04 122 LEU A CA 1
ATOM 1436 C C . LEU A 1 110 ? -4.359 24.750 10.446 1.00 12.74 122 LEU A C 1
ATOM 1437 O O . LEU A 1 110 ? -3.241 25.243 10.299 1.00 12.62 122 LEU A O 1
ATOM 1453 N N . LYS A 1 111 ? -5.002 24.112 9.474 1.00 14.81 123 LYS A N 1
ATOM 1454 C CA A LYS A 1 111 ? -4.480 24.069 8.115 0.40 17.06 123 LYS A CA 1
ATOM 1455 C CA B LYS A 1 111 ? -4.481 24.072 8.107 0.60 16.15 123 LYS A CA 1
ATOM 1456 C C . LYS A 1 111 ? -4.453 25.490 7.556 1.00 15.55 123 LYS A C 1
ATOM 1457 O O . LYS A 1 111 ? -5.450 26.194 7.612 1.00 15.86 123 LYS A O 1
ATOM 1470 N N . ILE A 1 112 ? -3.303 25.903 7.026 1.00 1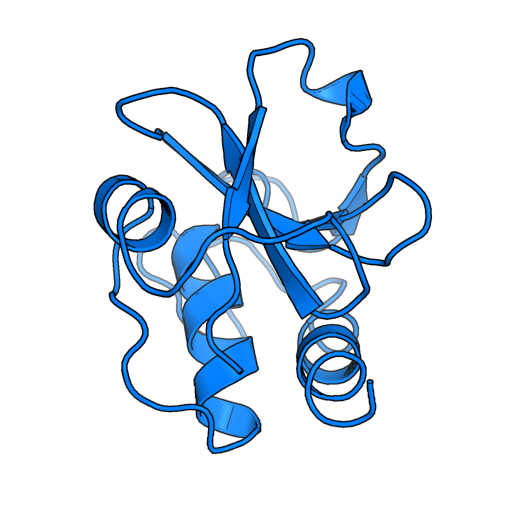3.54 124 ILE A N 1
ATOM 1471 C CA . ILE A 1 112 ? -3.112 27.274 6.535 1.00 13.31 124 ILE A CA 1
ATOM 1472 C C . ILE A 1 112 ? -4.134 27.613 5.431 1.00 15.48 124 ILE A C 1
ATOM 1473 O O . ILE A 1 112 ? -4.690 28.739 5.386 1.00 15.51 124 ILE A O 1
ATOM 1489 N N . ALA A 1 113 ? -4.411 26.634 4.566 1.00 16.30 125 ALA A N 1
ATOM 1490 C CA . ALA A 1 113 ? -5.417 26.792 3.510 1.00 18.23 125 ALA A CA 1
ATOM 1491 C C . ALA A 1 113 ? -6.802 27.190 4.025 1.00 18.99 125 ALA A C 1
ATOM 1492 O O . ALA A 1 113 ? -7.565 27.866 3.328 1.00 19.21 125 ALA A O 1
ATOM 1499 N N . TYR A 1 114 ? -7.129 26.778 5.252 1.00 19.13 126 TYR A N 1
ATOM 1500 C CA . TYR A 1 114 ? -8.463 27.052 5.806 1.00 18.25 126 TYR A CA 1
ATOM 1501 C C . TYR A 1 114 ? -8.708 28.530 6.132 1.00 19.45 126 TYR A C 1
ATOM 1502 O O . TYR A 1 114 ? -9.857 28.928 6.329 1.00 22.12 126 TYR A O 1
ATOM 1520 N N . MET A 1 115 ? -7.655 29.345 6.152 1.00 17.42 127 MET A N 1
ATOM 1521 C CA . MET A 1 115 ? -7.826 30.783 6.320 1.00 17.36 127 MET A CA 1
ATOM 1522 C C . MET A 1 115 ? -8.454 31.417 5.079 1.00 17.23 127 MET A C 1
ATOM 1523 O O . MET A 1 115 ? -9.030 32.499 5.176 1.00 19.06 127 MET A O 1
ATOM 1537 N N . LYS A 1 116 ? -8.334 30.750 3.928 1.00 18.78 128 LYS A N 1
ATOM 1538 C CA . LYS A 1 116 ? -8.960 31.190 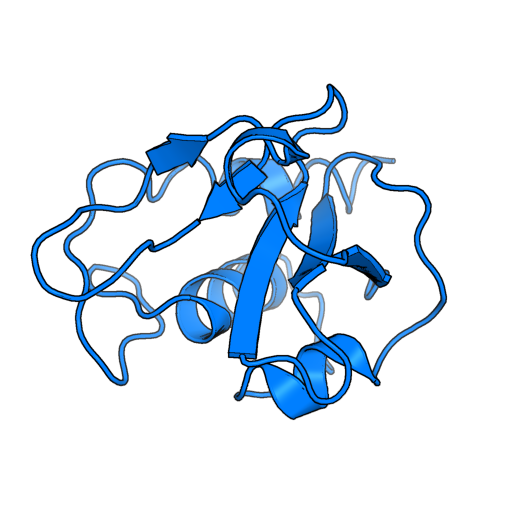2.668 1.00 19.93 128 LYS A CA 1
ATOM 1539 C C . LYS A 1 116 ? -8.558 32.628 2.329 1.00 19.98 128 LYS A C 1
ATOM 1540 O O . LYS A 1 116 ? -9.383 33.451 1.932 1.00 23.30 128 LYS A O 1
ATOM 1550 N N . GLU A 1 117 ? -7.268 32.922 2.503 1.00 18.97 129 GLU A N 1
ATOM 1551 C CA . GLU A 1 117 ? -6.739 34.207 2.127 1.00 19.18 129 GLU A CA 1
ATOM 1552 C C . GLU A 1 117 ? -5.250 34.152 1.845 1.00 15.61 129 GLU A C 1
ATOM 1553 O O . GLU A 1 117 ? -4.555 33.176 2.189 1.00 16.85 129 GLU A O 1
ATOM 1565 N N . SER A 1 118 ? -4.785 35.205 1.189 1.00 15.98 130 SER A N 1
ATOM 1566 C CA A SER A 1 118 ? -3.397 35.358 0.818 0.50 15.20 130 SER A CA 1
ATOM 1567 C CA B SER A 1 118 ? -3.384 35.346 0.812 0.50 15.26 130 SER A CA 1
ATOM 1568 C C . SER A 1 118 ? -2.462 35.120 2.013 1.00 14.73 130 SER A C 1
ATOM 1569 O O . SER A 1 118 ? -2.759 35.542 3.145 1.00 14.66 130 SER A O 1
ATOM 1584 N N . TYR A 1 119 ? -1.342 34.44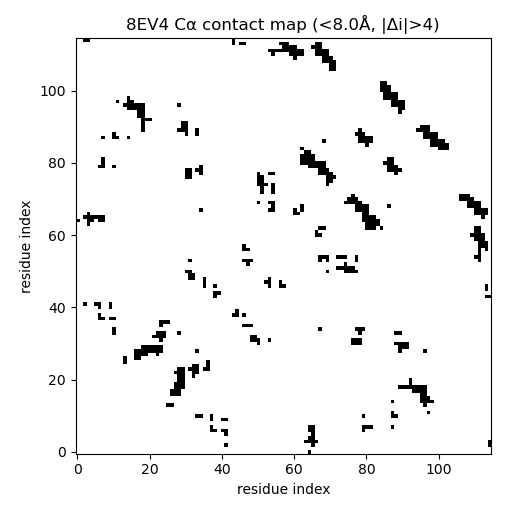2 1.754 1.00 13.93 131 TYR A N 1
ATOM 1585 C CA . TYR A 1 119 ? -0.373 34.156 2.800 1.00 13.34 131 TYR A CA 1
ATOM 1586 C C . TYR A 1 119 ? 1.022 34.017 2.250 1.00 12.11 131 TYR A C 1
ATOM 1587 O O . TYR A 1 119 ? 1.211 33.639 1.087 1.00 14.30 131 TYR A O 1
ATOM 1605 N N . GLY A 1 120 ? 2.004 34.327 3.092 1.00 13.19 132 GLY A N 1
ATOM 1606 C CA . GLY A 1 120 ? 3.396 34.109 2.793 1.00 12.02 132 GLY A CA 1
ATOM 1607 C C . GLY A 1 120 ? 4.170 33.715 4.035 1.00 11.10 132 GLY A C 1
ATOM 1608 O O . GLY A 1 120 ? 3.603 33.574 5.122 1.00 11.25 132 GLY A O 1
ATOM 1612 N N . TYR A 1 121 ? 5.477 33.546 3.869 1.00 11.14 133 TYR A N 1
ATOM 1613 C CA . TYR A 1 121 ? 6.344 33.027 4.932 1.00 10.93 133 TYR A CA 1
ATOM 1614 C C . TYR A 1 121 ? 7.549 33.906 5.162 1.00 10.14 133 TYR A C 1
ATOM 1615 O O . TYR A 1 121 ? 8.198 34.335 4.199 1.00 12.51 133 TYR A O 1
ATOM 1633 N N . ARG A 1 122 ? 7.865 34.120 6.447 1.00 10.02 134 ARG A N 1
ATOM 1634 C CA . ARG A 1 122 ? 9.115 34.721 6.870 1.00 10.35 134 ARG A CA 1
ATOM 1635 C C . ARG A 1 122 ? 9.882 33.739 7.737 1.00 10.02 134 ARG A C 1
ATOM 1636 O O . ARG A 1 122 ? 9.314 32.808 8.297 1.00 11.97 134 ARG A O 1
ATOM 1657 N N . ARG A 1 123 ? 11.179 34.013 7.883 1.00 10.79 135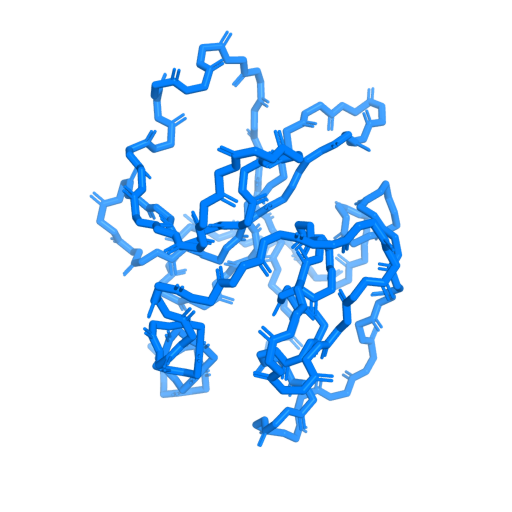 ARG A N 1
ATOM 1658 C CA . ARG A 1 123 ? 12.077 33.204 8.703 1.00 10.83 135 ARG A CA 1
ATOM 1659 C C . ARG A 1 123 ? 12.978 34.117 9.510 1.00 10.37 135 ARG A C 1
ATOM 1660 O O . ARG A 1 123 ? 13.661 34.994 8.952 1.00 12.42 135 ARG A O 1
ATOM 1681 N N . TYR A 1 124 ? 12.986 33.874 10.819 1.00 9.71 136 TYR A N 1
ATOM 1682 C CA . TYR A 1 124 ? 13.756 34.700 11.768 1.00 10.14 136 TYR A CA 1
ATOM 1683 C C . TYR A 1 124 ? 14.950 33.993 12.377 1.00 11.53 136 TYR A C 1
ATOM 1684 O O . TYR A 1 124 ? 15.780 34.645 13.001 1.00 13.35 136 TYR A O 1
ATOM 1702 N N . TYR A 1 125 ? 15.045 32.678 12.173 1.00 12.81 137 TYR A N 1
ATOM 1703 C CA . TYR A 1 125 ? 16.144 31.867 12.681 1.00 13.91 137 TYR A CA 1
ATOM 1704 C C . TYR A 1 125 ? 17.173 31.641 11.597 1.00 15.49 137 TYR A C 1
ATOM 1705 O O . TYR A 1 125 ? 16.975 32.026 10.433 1.00 17.01 137 TYR A O 1
#

Nearest PDB structures (foldseek):
  8ev5-assembly1_A  TM=1.009E+00  e=8.734E-27  Trichomonas vaginalis
  7cfl-assembly4_D  TM=9.092E-01  e=3.558E-11  Clostridioides difficile
  7cfl-assembly1_A  TM=9.096E-01  e=1.174E-10  Clostridioides difficile
  8xup-assembly2_F  TM=8.106E-01  e=2.938E-07  Escherichia coli K-12
  8xup-assembly1_E  TM=8.040E-01  e=4.374E-07  Escherichia coli K-12

Solvent-accessible surface area: 5366 Å² total; per-residue (Å²): 132,87,50,0,47,38,0,12,93,30,0,84,62,45,80,42,66,106,42,81,82,53,3,48,26,78,76,74,0,16,13,8,0,0,0,27,25,0,0,66,110,42,40,20,168,69,15,38,80,69,12,75,68,0,11,120,22,44,133,79,20,80,14,42,23,0,0,0,0,45,0,15,145,112,8,114,12,0,0,0,0,18,44,110,42,21,0,0,6,0,20,127,88,75,87,47,2,33,84,52,41,7,63,158,45,144,66,86,105,14,58,45,56,30,56